Protein AF-A0A3C1WPC7-F1 (afdb_monomer_lite)

Radius of gyration: 19.47 Å; chains: 1; bounding box: 50×39×50 Å

Foldseek 3Di:
DDFPPVLVVVLVVVLLVVLLVLQLVLLCVLQVDNVLSVQLSVVLSVVLVVVVVVLVVVVVVPCPQVPFPFDDDPVRDTDGDTDPVSVVVSVVVSLVVSLVSQLVSSCVSRVDNVSSNSSSVVSSVVSVVVVVVSVVVVVVDPPRDDDDPDD

Structure (mmCIF, N/CA/C/O backbone):
data_AF-A0A3C1WPC7-F1
#
_entry.id   AF-A0A3C1WPC7-F1
#
loop_
_atom_site.group_PDB
_atom_site.id
_atom_site.type_symbol
_atom_site.label_atom_id
_atom_site.label_alt_id
_atom_site.label_comp_id
_atom_site.label_asym_id
_atom_site.label_entity_id
_atom_site.label_seq_id
_atom_site.pdbx_PDB_ins_code
_atom_site.Cartn_x
_atom_site.Cartn_y
_atom_site.Cartn_z
_atom_site.occupancy
_atom_site.B_iso_or_equiv
_atom_site.auth_seq_id
_atom_site.auth_comp_id
_atom_site.auth_asym_id
_atom_site.auth_atom_id
_atom_site.pdbx_PDB_model_num
ATOM 1 N N . MET A 1 1 ? 14.606 -7.217 -24.306 1.00 45.97 1 MET A N 1
ATOM 2 C CA . MET A 1 1 ? 13.253 -7.610 -24.767 1.00 45.97 1 MET A CA 1
ATOM 3 C C . MET A 1 1 ? 12.231 -7.154 -23.740 1.00 45.97 1 MET A C 1
ATOM 5 O O . MET A 1 1 ? 12.416 -7.450 -22.566 1.00 45.97 1 MET A O 1
ATOM 9 N N . LYS A 1 2 ? 11.218 -6.386 -24.153 1.00 56.41 2 LYS A N 1
ATOM 10 C CA . LYS A 1 2 ? 10.170 -5.870 -23.260 1.00 56.41 2 LYS A CA 1
ATOM 11 C C . LYS A 1 2 ? 8.971 -6.821 -23.279 1.00 56.41 2 LYS A C 1
ATOM 13 O O . LYS A 1 2 ? 8.596 -7.317 -24.337 1.00 56.41 2 LYS A O 1
ATOM 18 N N . GLU A 1 3 ? 8.411 -7.091 -22.104 1.00 63.88 3 GLU A N 1
ATOM 19 C CA . GLU A 1 3 ? 7.083 -7.697 -21.965 1.00 63.88 3 GLU A CA 1
ATOM 20 C C . GLU A 1 3 ? 6.060 -6.876 -22.774 1.00 63.88 3 GLU A C 1
ATOM 22 O O . GLU A 1 3 ? 6.2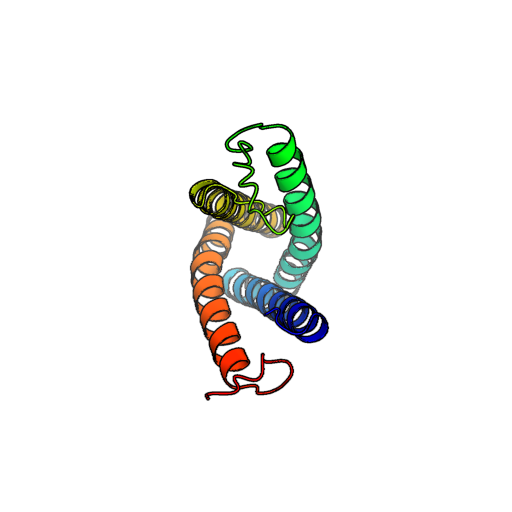40 -5.668 -22.946 1.00 63.88 3 GLU A O 1
ATOM 27 N N . SER A 1 4 ? 5.003 -7.511 -23.292 1.00 81.62 4 SER A N 1
ATOM 28 C CA . SER A 1 4 ? 3.946 -6.765 -23.987 1.00 81.62 4 SER A CA 1
ATOM 29 C C . SER A 1 4 ? 3.373 -5.679 -23.071 1.00 81.62 4 SER A C 1
ATOM 31 O O . SER A 1 4 ? 2.941 -5.977 -21.957 1.00 81.62 4 SER A O 1
ATOM 33 N N . HIS A 1 5 ? 3.314 -4.435 -23.560 1.00 82.56 5 HIS A N 1
ATOM 34 C CA . HIS A 1 5 ? 2.751 -3.298 -22.822 1.00 82.56 5 HIS A CA 1
ATOM 35 C C . HIS A 1 5 ? 1.346 -3.599 -22.280 1.00 82.56 5 HIS A C 1
ATOM 37 O O . HIS A 1 5 ? 1.028 -3.260 -21.142 1.00 82.56 5 HIS A O 1
ATOM 43 N N . VAL A 1 6 ? 0.531 -4.311 -23.063 1.00 85.31 6 VAL A N 1
ATOM 44 C CA . VAL A 1 6 ? -0.834 -4.697 -22.684 1.00 85.31 6 VAL A CA 1
ATOM 45 C C . VAL A 1 6 ? -0.823 -5.692 -21.519 1.00 85.31 6 VAL A C 1
ATOM 47 O O . VAL A 1 6 ? -1.622 -5.563 -20.593 1.00 85.31 6 VAL A O 1
ATOM 50 N N . ARG A 1 7 ? 0.126 -6.638 -21.495 1.00 84.62 7 ARG A N 1
ATOM 51 C CA . ARG A 1 7 ? 0.272 -7.588 -20.381 1.00 84.62 7 ARG A CA 1
ATOM 52 C C . ARG A 1 7 ? 0.630 -6.870 -19.083 1.00 84.62 7 ARG A C 1
ATOM 54 O O . ARG A 1 7 ? 0.026 -7.163 -18.054 1.00 84.62 7 ARG A O 1
ATOM 61 N N . SER A 1 8 ? 1.567 -5.922 -19.125 1.00 83.12 8 SER A N 1
ATOM 62 C CA . SER A 1 8 ? 1.980 -5.171 -17.933 1.00 83.12 8 SER A CA 1
ATOM 63 C C . SER A 1 8 ? 0.848 -4.287 -17.384 1.00 83.12 8 SER A C 1
ATOM 65 O O . SER A 1 8 ? 0.667 -4.221 -16.169 1.00 83.12 8 SER A O 1
ATOM 67 N N . VAL A 1 9 ? 0.029 -3.677 -18.253 1.00 86.44 9 VAL A N 1
ATOM 68 C CA . VAL A 1 9 ? -1.165 -2.915 -17.832 1.00 86.44 9 VAL A CA 1
ATOM 69 C C . VAL A 1 9 ? -2.193 -3.825 -17.152 1.00 86.44 9 VAL A C 1
ATOM 71 O O . VAL A 1 9 ? -2.642 -3.519 -16.048 1.00 86.44 9 VAL A O 1
ATOM 74 N N . VAL A 1 10 ? -2.521 -4.975 -17.751 1.00 89.19 10 VAL A N 1
ATOM 75 C CA . VAL A 1 10 ? -3.490 -5.926 -17.172 1.00 89.19 10 VAL A CA 1
ATOM 76 C C . VAL A 1 10 ? -2.983 -6.510 -15.849 1.00 89.19 10 VAL A C 1
ATOM 78 O O . VAL A 1 10 ? -3.738 -6.592 -14.878 1.00 89.19 10 VAL A O 1
ATOM 81 N N . LYS A 1 11 ? -1.692 -6.848 -15.749 1.00 87.38 11 LYS A N 1
ATOM 82 C CA . LYS A 1 11 ? -1.052 -7.220 -14.475 1.00 87.38 11 LYS A CA 1
ATOM 83 C C . LYS A 1 11 ? -1.227 -6.136 -13.411 1.00 87.38 11 LYS A C 1
ATOM 85 O O . LYS A 1 11 ? -1.593 -6.449 -12.281 1.00 87.38 11 LYS A O 1
ATOM 90 N N . GLY A 1 12 ? -1.019 -4.872 -13.777 1.00 86.25 12 GLY A N 1
ATOM 91 C CA . GLY A 1 12 ? -1.215 -3.735 -12.881 1.00 86.25 12 GLY A CA 1
ATOM 92 C C . GLY A 1 12 ? -2.655 -3.619 -12.379 1.00 86.25 12 GLY A C 1
ATOM 93 O O . GLY A 1 12 ? -2.870 -3.508 -11.175 1.00 86.25 12 GLY A O 1
ATOM 94 N N . ILE A 1 13 ? -3.640 -3.707 -13.276 1.00 89.00 13 ILE A N 1
ATOM 95 C CA . ILE A 1 13 ? -5.067 -3.639 -12.917 1.00 89.00 13 ILE A CA 1
ATOM 96 C C . ILE A 1 13 ? -5.451 -4.808 -12.004 1.00 89.00 13 ILE A C 1
ATOM 98 O O . ILE A 1 13 ? -6.044 -4.596 -10.949 1.00 89.00 13 ILE A O 1
ATOM 102 N N . THR A 1 14 ? -5.063 -6.036 -12.360 1.00 92.19 14 THR A N 1
ATOM 103 C CA . THR A 1 14 ? -5.357 -7.219 -11.531 1.00 92.19 14 THR A CA 1
ATOM 104 C C . THR A 1 14 ? -4.737 -7.106 -10.140 1.00 92.19 14 THR A C 1
ATOM 106 O O . THR A 1 14 ? -5.396 -7.429 -9.155 1.00 92.19 14 THR A O 1
ATOM 109 N N . TRP A 1 15 ? -3.514 -6.579 -10.037 1.00 90.69 15 TRP A N 1
ATOM 110 C CA . TRP A 1 15 ? -2.880 -6.325 -8.746 1.00 90.69 15 TRP A CA 1
ATOM 111 C C . TRP A 1 15 ? -3.637 -5.286 -7.909 1.00 90.69 15 TRP A C 1
ATOM 113 O O . TRP A 1 15 ? -3.804 -5.477 -6.707 1.00 90.69 15 TRP A O 1
ATOM 123 N N . ARG A 1 16 ? -4.140 -4.210 -8.528 1.00 89.50 16 ARG A N 1
ATOM 124 C CA . ARG A 1 16 ? -4.948 -3.199 -7.825 1.00 89.50 16 ARG A CA 1
ATOM 125 C C . ARG A 1 16 ? -6.236 -3.793 -7.266 1.00 89.50 16 ARG A C 1
ATOM 127 O O . ARG A 1 16 ? -6.534 -3.558 -6.103 1.00 89.50 16 ARG A O 1
ATOM 134 N N . MET A 1 17 ? -6.933 -4.619 -8.045 1.00 91.00 17 MET A N 1
ATOM 135 C CA . MET A 1 17 ? -8.162 -5.275 -7.588 1.00 91.00 17 MET A CA 1
ATOM 136 C C . MET A 1 17 ? -7.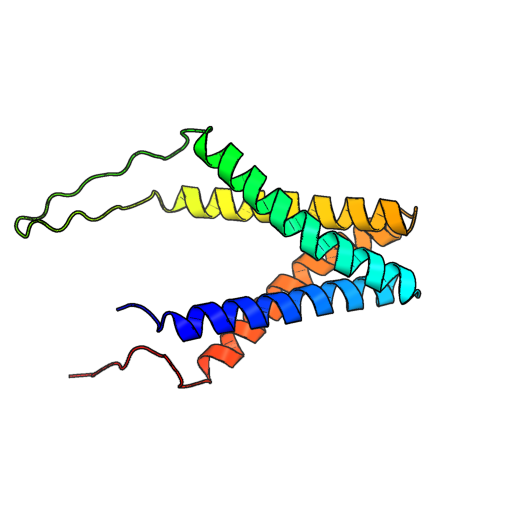903 -6.227 -6.415 1.00 91.00 17 MET A C 1
ATOM 138 O O . MET A 1 17 ? -8.621 -6.175 -5.421 1.00 91.00 17 MET A O 1
ATO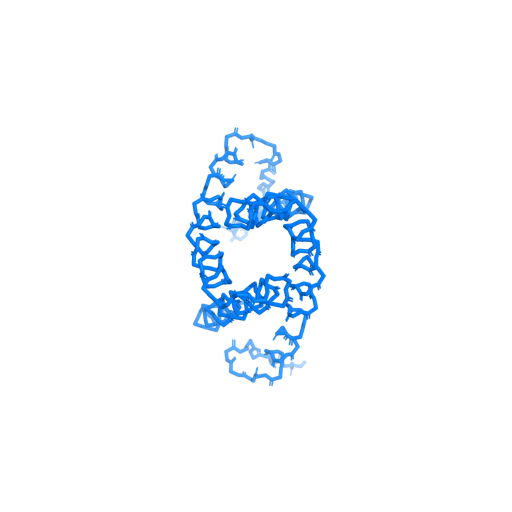M 142 N N . ILE A 1 18 ? -6.850 -7.050 -6.496 1.00 93.12 18 ILE A N 1
ATOM 143 C CA . ILE A 1 18 ? -6.481 -7.983 -5.418 1.00 93.12 18 ILE A CA 1
ATOM 144 C C . ILE A 1 18 ? -6.067 -7.221 -4.159 1.00 93.12 18 ILE A C 1
ATOM 146 O O . ILE A 1 18 ? -6.515 -7.555 -3.069 1.00 93.12 18 ILE A O 1
ATOM 150 N N . GLY A 1 19 ? -5.244 -6.179 -4.303 1.00 90.81 19 GLY A N 1
ATOM 151 C CA . GLY A 1 19 ? -4.773 -5.384 -3.172 1.00 90.81 19 GLY A CA 1
ATOM 152 C C . GLY A 1 19 ? -5.894 -4.632 -2.454 1.00 90.81 19 GLY A C 1
ATOM 153 O O . GLY A 1 19 ? -5.896 -4.595 -1.229 1.00 90.81 19 GLY A O 1
ATOM 154 N N . THR A 1 20 ? -6.851 -4.060 -3.190 1.00 91.44 20 THR A N 1
ATOM 155 C CA . THR A 1 20 ? -8.017 -3.393 -2.589 1.00 91.44 20 THR A CA 1
ATOM 156 C C . THR A 1 20 ? -8.961 -4.399 -1.933 1.00 91.44 20 THR A C 1
ATOM 158 O O . THR A 1 20 ? -9.457 -4.140 -0.839 1.00 91.44 20 THR A O 1
ATOM 161 N N . ALA A 1 21 ? -9.179 -5.561 -2.558 1.00 94.44 21 ALA A N 1
ATOM 162 C CA . ALA A 1 21 ? -9.984 -6.626 -1.966 1.00 94.44 21 ALA A CA 1
ATOM 163 C C . ALA A 1 21 ? -9.373 -7.145 -0.655 1.00 94.44 21 ALA A C 1
ATOM 165 O O . ALA A 1 21 ? -10.106 -7.345 0.308 1.00 94.44 21 ALA A O 1
ATOM 166 N N . ASP A 1 22 ? -8.047 -7.301 -0.598 1.00 94.38 22 ASP A N 1
ATOM 167 C CA . ASP A 1 22 ? -7.319 -7.694 0.616 1.00 94.38 22 ASP A CA 1
ATOM 168 C C . ASP A 1 22 ? -7.525 -6.687 1.752 1.00 94.38 22 ASP A C 1
ATOM 170 O O . ASP A 1 22 ? -7.930 -7.068 2.846 1.00 94.38 22 ASP A O 1
ATOM 174 N N . THR A 1 23 ? -7.348 -5.389 1.489 1.00 93.38 23 THR A N 1
ATOM 175 C CA . THR A 1 23 ? -7.560 -4.352 2.510 1.00 93.38 23 THR A CA 1
ATOM 176 C C . THR A 1 23 ? -9.007 -4.329 3.007 1.00 93.38 23 THR A C 1
ATOM 178 O O . THR A 1 23 ? -9.226 -4.220 4.214 1.00 93.38 23 THR A O 1
ATOM 181 N N . ILE A 1 24 ? -10.002 -4.466 2.121 1.00 95.06 24 ILE A N 1
ATOM 182 C CA . ILE A 1 24 ? -11.417 -4.549 2.525 1.00 95.06 24 ILE A CA 1
ATOM 183 C C . ILE A 1 24 ? -11.647 -5.800 3.377 1.00 95.06 24 ILE A C 1
ATOM 185 O O . ILE A 1 24 ? -12.275 -5.718 4.429 1.00 95.06 24 ILE A O 1
ATOM 189 N N . PHE A 1 25 ? -11.113 -6.947 2.960 1.00 95.44 25 PHE A N 1
ATOM 190 C CA . PHE A 1 25 ? -11.253 -8.204 3.687 1.00 95.44 25 PHE A CA 1
ATOM 191 C C . PHE A 1 25 ? -10.632 -8.130 5.087 1.00 95.44 25 PHE A C 1
ATOM 193 O O . PHE A 1 25 ? -11.305 -8.447 6.066 1.00 95.44 25 PHE A O 1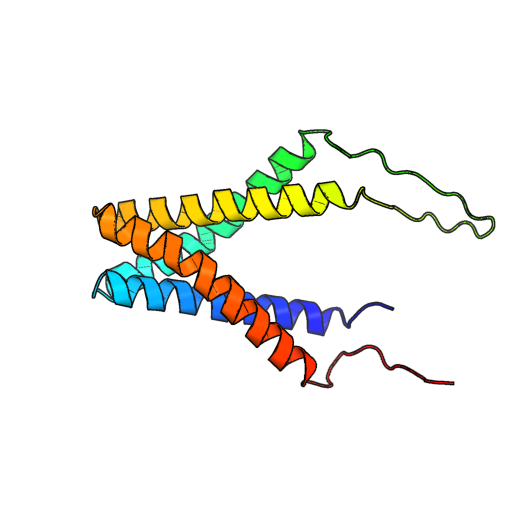
ATOM 200 N N . LEU A 1 26 ? -9.391 -7.651 5.205 1.00 94.31 26 LEU A N 1
ATOM 201 C CA . LEU A 1 26 ? -8.718 -7.472 6.494 1.00 94.31 26 LEU A CA 1
ATOM 202 C C . LEU A 1 26 ? -9.441 -6.452 7.367 1.00 94.31 26 LEU A C 1
ATOM 204 O O . LEU A 1 26 ? -9.676 -6.697 8.548 1.00 94.31 26 LEU A O 1
ATOM 208 N N . SER A 1 27 ? -9.847 -5.324 6.788 1.00 92.00 27 SER A N 1
ATOM 209 C CA . SER A 1 27 ? -10.601 -4.314 7.524 1.00 92.00 27 SER A CA 1
ATOM 210 C C . SER A 1 27 ? -11.905 -4.892 8.057 1.00 92.00 27 SER A C 1
ATOM 212 O O . SER A 1 27 ? -12.221 -4.681 9.222 1.00 92.00 27 SER A O 1
ATOM 214 N N . TRP A 1 28 ? -12.640 -5.672 7.263 1.00 95.56 28 TRP A N 1
ATOM 215 C CA . TRP A 1 28 ? -13.854 -6.347 7.722 1.00 95.56 28 TRP A CA 1
ATOM 216 C C . TRP A 1 28 ? -13.556 -7.365 8.825 1.00 95.56 28 TRP A C 1
ATOM 218 O O . TRP A 1 28 ? -14.243 -7.363 9.843 1.00 95.56 28 TRP A O 1
ATOM 228 N N . LEU A 1 29 ? -12.492 -8.157 8.675 1.00 94.81 29 LEU A N 1
ATOM 229 C CA . LEU A 1 29 ? -12.073 -9.160 9.653 1.00 94.81 29 LEU A CA 1
ATOM 230 C C . LEU A 1 29 ? -11.782 -8.553 11.035 1.00 94.81 29 LEU A C 1
ATOM 232 O O . LEU A 1 29 ? -12.164 -9.130 12.046 1.00 94.81 29 LEU A O 1
ATOM 236 N N . PHE A 1 30 ? -11.124 -7.392 11.094 1.00 92.19 30 PHE A N 1
ATOM 237 C CA . PHE A 1 30 ? -10.780 -6.742 12.367 1.00 92.19 30 PHE A CA 1
ATOM 238 C C . PHE A 1 30 ? -11.879 -5.819 12.907 1.00 92.19 30 PHE A C 1
ATOM 240 O O . PHE A 1 30 ? -12.008 -5.628 14.122 1.00 92.19 30 PHE A O 1
ATOM 247 N N . THR A 1 31 ? -12.652 -5.185 12.026 1.00 91.25 31 THR A N 1
ATOM 248 C CA . THR A 1 31 ? -13.692 -4.229 12.439 1.00 91.25 31 THR A CA 1
ATOM 249 C C . THR A 1 31 ? -15.040 -4.882 12.689 1.00 91.25 31 THR A C 1
ATOM 251 O O . THR A 1 31 ? -15.841 -4.282 13.399 1.00 91.25 31 THR A O 1
ATOM 254 N N . GLU A 1 32 ? -15.278 -6.071 12.128 1.00 92.25 32 GLU A N 1
ATOM 255 C CA . GLU A 1 32 ? -16.570 -6.774 12.093 1.00 92.25 32 GLU A CA 1
ATOM 256 C C . GLU A 1 32 ? -17.691 -5.950 11.425 1.00 92.25 32 GLU A C 1
ATOM 258 O O . GLU A 1 32 ? -18.872 -6.272 11.528 1.00 92.25 32 GLU A O 1
ATOM 263 N N . SER A 1 33 ? -17.333 -4.889 10.689 1.00 92.69 33 SER A N 1
ATOM 264 C CA . SER A 1 33 ? -18.267 -3.980 10.024 1.00 92.69 33 SER A CA 1
ATOM 265 C C . SER A 1 33 ? -17.930 -3.846 8.545 1.00 92.69 33 SER A C 1
ATOM 267 O O . SER A 1 33 ? -16.878 -3.329 8.163 1.00 92.69 33 SER A O 1
ATOM 269 N N . ILE A 1 34 ? -18.852 -4.294 7.690 1.00 94.25 34 ILE A N 1
ATOM 270 C CA . ILE A 1 34 ? -18.691 -4.193 6.235 1.00 94.25 34 ILE A CA 1
ATOM 271 C C . ILE A 1 34 ? -18.681 -2.733 5.768 1.00 94.25 34 ILE A C 1
ATOM 273 O O . ILE A 1 34 ? -17.939 -2.378 4.856 1.00 94.25 34 ILE A O 1
ATOM 277 N N . GLU A 1 35 ? -19.451 -1.864 6.426 1.00 94.25 35 GLU A N 1
ATOM 278 C CA . GLU A 1 35 ? -19.494 -0.439 6.103 1.00 94.25 35 GLU A CA 1
ATOM 279 C C . GLU A 1 35 ? -18.143 0.230 6.387 1.00 94.25 35 GLU A C 1
ATOM 281 O O . GLU A 1 35 ? -17.616 0.952 5.537 1.00 94.25 35 GLU A O 1
ATOM 286 N N . ALA A 1 36 ? -17.549 -0.044 7.553 1.00 91.81 36 ALA A N 1
ATOM 287 C CA . ALA A 1 36 ? -16.227 0.470 7.902 1.00 91.81 36 ALA A CA 1
ATOM 288 C C . ALA A 1 36 ? -15.158 -0.048 6.930 1.00 91.81 36 ALA A C 1
ATOM 290 O O . ALA A 1 36 ? -14.343 0.729 6.434 1.00 91.81 36 ALA A O 1
ATOM 291 N N . ALA A 1 37 ? -15.202 -1.339 6.602 1.00 93.44 37 ALA A N 1
ATOM 292 C CA . ALA A 1 37 ? -14.267 -1.966 5.677 1.00 93.44 37 ALA A CA 1
ATOM 293 C C . ALA A 1 37 ? -14.314 -1.365 4.266 1.00 93.44 37 ALA A C 1
ATOM 295 O O . ALA A 1 37 ? -13.270 -1.072 3.679 1.00 93.44 37 ALA A O 1
ATOM 296 N N . LEU A 1 38 ? -15.518 -1.132 3.736 1.00 94.19 38 LEU A N 1
ATOM 297 C CA . LEU A 1 38 ? -15.703 -0.491 2.435 1.00 94.19 38 LEU A CA 1
ATOM 298 C C . LEU A 1 38 ? -15.226 0.965 2.448 1.00 94.19 38 LEU A C 1
ATOM 300 O O . LEU A 1 38 ? -14.563 1.384 1.500 1.00 94.19 38 LEU A O 1
ATOM 304 N N . LYS A 1 39 ? -15.492 1.722 3.524 1.00 94.25 39 LYS A N 1
ATOM 305 C CA . LYS A 1 39 ? -14.970 3.092 3.682 1.00 94.25 39 LYS A CA 1
ATOM 306 C C . LYS A 1 39 ? -13.443 3.113 3.687 1.00 94.25 39 LYS A C 1
ATOM 308 O O . LYS A 1 39 ? -12.860 3.906 2.953 1.00 94.25 39 LYS A O 1
ATOM 313 N N . ILE A 1 40 ? -12.803 2.227 4.454 1.00 93.94 40 ILE A N 1
ATOM 314 C CA . ILE A 1 40 ? -11.336 2.128 4.514 1.00 93.94 40 ILE A CA 1
ATOM 315 C C . ILE A 1 40 ? -10.771 1.800 3.129 1.00 93.94 40 ILE A C 1
ATOM 317 O O . ILE A 1 40 ? -9.923 2.538 2.631 1.00 93.94 40 ILE A O 1
ATOM 321 N N . GLY A 1 41 ? -11.279 0.752 2.473 1.00 91.62 41 GLY A N 1
ATOM 322 C CA . GLY A 1 41 ? -10.796 0.339 1.154 1.00 91.62 41 GLY A CA 1
ATOM 323 C C . GLY A 1 41 ? -11.005 1.395 0.065 1.00 91.62 41 GLY A C 1
ATOM 324 O O . GLY A 1 41 ? -10.139 1.577 -0.792 1.00 91.62 41 GLY A O 1
ATOM 325 N N . PHE A 1 42 ? -12.125 2.123 0.109 1.00 92.06 42 PHE A N 1
ATOM 326 C CA . PHE A 1 42 ? -12.400 3.207 -0.831 1.00 92.06 42 PHE A CA 1
ATOM 327 C C . PHE A 1 42 ? -11.458 4.391 -0.609 1.00 92.06 42 PHE A C 1
ATOM 329 O O . PHE A 1 42 ? -10.818 4.831 -1.561 1.00 92.06 42 PHE A O 1
ATOM 336 N N . ILE A 1 43 ? -11.319 4.873 0.632 1.00 93.00 43 ILE A N 1
ATOM 337 C CA . ILE A 1 43 ? -10.413 5.985 0.961 1.00 93.00 43 ILE A CA 1
ATOM 338 C C . ILE A 1 43 ? -8.977 5.619 0.575 1.00 93.00 43 ILE A C 1
ATOM 340 O O . ILE A 1 43 ? -8.328 6.402 -0.117 1.00 93.00 43 ILE A O 1
ATOM 344 N N . GLU A 1 44 ? -8.526 4.411 0.924 1.00 91.38 44 GLU A N 1
ATOM 345 C CA . GLU A 1 44 ? -7.185 3.913 0.606 1.00 91.38 44 GLU A CA 1
ATOM 346 C C . GLU A 1 44 ? -6.874 3.981 -0.899 1.00 91.38 44 GLU A C 1
ATOM 348 O O . GLU A 1 44 ? -5.768 4.346 -1.313 1.00 91.38 44 GLU A O 1
ATOM 353 N N . LEU A 1 45 ? -7.847 3.634 -1.746 1.00 88.62 45 LEU A N 1
ATOM 354 C CA . LEU A 1 45 ? -7.661 3.637 -3.193 1.00 88.62 45 LEU A CA 1
ATOM 355 C C . LEU A 1 45 ? -7.317 5.042 -3.711 1.00 88.62 45 LEU A C 1
ATOM 357 O O . LEU A 1 45 ? -6.418 5.176 -4.545 1.00 88.62 45 LEU A O 1
ATOM 361 N N . PHE A 1 46 ? -7.970 6.085 -3.191 1.00 90.44 46 PHE A N 1
ATOM 362 C CA . PHE A 1 46 ? -7.697 7.474 -3.574 1.00 90.44 46 PHE A CA 1
ATOM 363 C C . PHE A 1 46 ? -6.455 8.040 -2.883 1.00 90.44 46 PHE A C 1
ATOM 365 O O . PHE A 1 46 ? -5.624 8.673 -3.546 1.00 90.44 46 PHE A O 1
ATOM 372 N N . THR A 1 47 ? -6.282 7.794 -1.581 1.00 90.75 47 THR A N 1
ATOM 373 C CA . THR A 1 47 ? -5.133 8.316 -0.825 1.00 90.75 47 THR A CA 1
ATOM 374 C C . THR A 1 47 ? -3.826 7.757 -1.357 1.00 90.75 47 THR A C 1
ATOM 376 O O . THR A 1 47 ? -2.896 8.534 -1.570 1.00 90.75 47 THR A O 1
ATOM 379 N N . LYS A 1 48 ? -3.740 6.462 -1.695 1.00 87.69 48 LYS A N 1
ATOM 380 C CA . LYS A 1 48 ? -2.497 5.893 -2.245 1.00 87.69 48 LYS A CA 1
ATOM 381 C C . LYS A 1 48 ? -2.146 6.450 -3.621 1.00 87.69 48 LYS A C 1
ATOM 383 O O . LYS A 1 48 ? -0.960 6.523 -3.939 1.00 87.69 48 LYS A O 1
ATOM 388 N N . ILE A 1 49 ? -3.117 6.863 -4.439 1.00 88.88 49 ILE A N 1
ATOM 389 C CA . ILE A 1 49 ? -2.825 7.549 -5.711 1.00 88.88 49 ILE A CA 1
ATOM 390 C C . ILE A 1 49 ? -2.185 8.913 -5.427 1.00 88.88 49 ILE A C 1
ATOM 392 O O . ILE A 1 49 ? -1.129 9.226 -5.984 1.00 88.88 49 ILE A O 1
ATOM 396 N N . LEU A 1 50 ? -2.785 9.695 -4.525 1.00 88.81 50 LEU A N 1
ATOM 397 C CA . LEU A 1 50 ? -2.277 11.011 -4.136 1.00 88.81 50 LEU A CA 1
ATOM 398 C C . LEU A 1 50 ? -0.901 10.916 -3.461 1.00 88.81 50 LEU A C 1
ATOM 400 O O . LEU A 1 50 ? 0.027 11.625 -3.846 1.00 88.81 50 LEU A O 1
ATOM 404 N N . LEU A 1 51 ? -0.744 10.012 -2.494 1.00 89.62 51 LEU A N 1
ATOM 405 C CA . LEU A 1 51 ? 0.511 9.783 -1.784 1.00 89.62 51 LEU A CA 1
ATOM 406 C C . LEU A 1 51 ? 1.616 9.315 -2.718 1.00 89.62 51 LEU A C 1
ATOM 408 O O . LEU A 1 51 ? 2.740 9.786 -2.587 1.00 89.62 51 LEU A O 1
ATOM 412 N N . PHE A 1 52 ? 1.316 8.429 -3.671 1.00 88.38 52 PHE A N 1
ATOM 413 C CA . PHE A 1 52 ? 2.307 7.989 -4.652 1.00 88.38 52 PHE A CA 1
ATOM 414 C C . PHE A 1 52 ? 2.799 9.163 -5.494 1.00 88.38 52 PHE A C 1
ATOM 416 O O . PHE A 1 52 ? 4.003 9.345 -5.676 1.00 88.38 52 PHE A O 1
ATOM 423 N N . TYR A 1 53 ? 1.871 9.999 -5.962 1.00 88.19 53 TYR A N 1
ATOM 424 C CA . TYR A 1 53 ? 2.214 11.200 -6.708 1.00 88.19 53 TYR A CA 1
ATOM 425 C C . TYR A 1 53 ? 3.083 12.156 -5.880 1.00 88.19 53 TYR A C 1
ATOM 427 O O . TYR A 1 53 ? 4.143 12.579 -6.342 1.00 88.19 53 TYR A O 1
ATOM 435 N N . LEU A 1 54 ? 2.676 12.470 -4.647 1.00 89.12 54 LEU A N 1
ATOM 436 C CA . LEU A 1 54 ? 3.435 13.350 -3.756 1.00 89.12 54 LEU A CA 1
ATOM 437 C C . LEU A 1 54 ? 4.816 12.775 -3.427 1.00 89.12 54 LEU A C 1
ATOM 439 O O . LEU A 1 54 ? 5.804 13.505 -3.491 1.00 89.12 54 LEU A O 1
ATOM 443 N N . HIS A 1 55 ? 4.900 11.476 -3.138 1.00 89.56 55 HIS A N 1
ATOM 444 C CA . HIS A 1 55 ? 6.153 10.769 -2.878 1.00 89.56 55 HIS A CA 1
ATOM 445 C C . HIS A 1 55 ? 7.115 10.897 -4.056 1.00 89.56 55 HIS A C 1
ATOM 447 O O . HIS A 1 55 ? 8.262 11.293 -3.856 1.00 89.56 55 HIS A O 1
ATOM 453 N N . GLU A 1 56 ? 6.640 10.681 -5.284 1.00 86.25 56 GLU A N 1
ATOM 454 C CA . GLU A 1 56 ? 7.475 10.823 -6.478 1.00 86.25 56 GLU A CA 1
ATOM 455 C C . GLU A 1 56 ? 7.914 12.282 -6.696 1.00 86.25 56 GLU A C 1
ATOM 457 O O . GLU A 1 56 ? 9.076 12.536 -7.016 1.00 86.25 56 GLU A O 1
ATOM 462 N N . ARG A 1 57 ? 7.037 13.269 -6.455 1.00 87.69 57 ARG A N 1
ATOM 463 C CA . ARG A 1 57 ? 7.396 14.699 -6.550 1.00 87.69 57 ARG A CA 1
ATOM 464 C C . ARG A 1 57 ? 8.445 15.111 -5.528 1.00 87.69 57 ARG A C 1
ATOM 466 O O . ARG A 1 57 ? 9.367 15.854 -5.868 1.00 87.69 57 ARG A O 1
ATOM 473 N N . ILE A 1 58 ? 8.317 14.631 -4.299 1.00 87.31 58 ILE A N 1
ATOM 474 C CA . ILE A 1 58 ? 9.307 14.840 -3.246 1.00 87.31 58 ILE A CA 1
ATOM 475 C C . ILE A 1 58 ? 10.634 14.194 -3.664 1.00 87.31 58 ILE A C 1
ATOM 477 O O . ILE A 1 58 ? 11.684 14.832 -3.578 1.00 87.31 58 ILE A O 1
ATOM 481 N N . TRP A 1 59 ? 10.590 12.980 -4.220 1.00 84.12 59 TRP A N 1
ATOM 482 C CA . TRP A 1 59 ? 11.788 12.283 -4.684 1.00 84.12 59 TRP A CA 1
ATOM 483 C C . TRP A 1 59 ? 12.493 12.970 -5.862 1.00 84.12 59 TRP A C 1
ATOM 485 O O . TRP A 1 59 ? 13.706 12.874 -6.008 1.00 84.12 59 TRP A O 1
ATOM 495 N N . ILE A 1 60 ? 11.765 13.674 -6.723 1.00 81.38 60 ILE A N 1
ATOM 496 C CA . ILE A 1 60 ? 12.395 14.451 -7.798 1.00 81.38 60 ILE A CA 1
ATOM 497 C C . ILE A 1 60 ? 13.172 15.642 -7.217 1.00 81.38 60 ILE A C 1
ATOM 499 O O . ILE A 1 60 ? 14.265 15.945 -7.695 1.00 81.38 60 ILE A O 1
ATOM 503 N N . LYS A 1 61 ? 12.649 16.284 -6.162 1.00 82.00 61 LYS A N 1
ATOM 504 C CA . LYS A 1 61 ? 13.308 17.423 -5.496 1.00 82.00 61 LYS A CA 1
ATOM 505 C C . LYS A 1 61 ? 14.572 17.012 -4.742 1.00 82.00 61 LYS A C 1
ATOM 507 O O . LYS A 1 61 ? 15.570 17.733 -4.761 1.00 82.00 61 LYS A O 1
ATOM 512 N N . PHE A 1 62 ? 14.547 15.851 -4.092 1.00 77.06 62 PHE A N 1
ATOM 513 C CA . PHE A 1 62 ? 15.733 15.291 -3.458 1.00 77.06 62 PHE A CA 1
ATOM 514 C C . PHE A 1 62 ? 16.648 14.695 -4.538 1.00 77.06 62 PHE A C 1
ATOM 516 O O . PHE A 1 62 ? 16.447 13.578 -5.003 1.00 77.06 62 PHE A O 1
ATOM 523 N N . HIS A 1 63 ? 17.693 15.430 -4.927 1.00 64.81 63 HIS A N 1
ATOM 524 C CA . HIS A 1 63 ? 18.686 15.043 -5.946 1.00 64.81 63 HIS A CA 1
ATOM 525 C C . HIS A 1 63 ? 19.550 13.810 -5.575 1.00 64.81 63 HIS A C 1
ATOM 527 O O . HIS A 1 63 ? 20.611 13.572 -6.152 1.00 64.81 63 HIS A O 1
ATOM 533 N N . ILE A 1 64 ? 19.122 12.989 -4.615 1.00 66.38 64 ILE A N 1
ATOM 534 C CA . ILE A 1 64 ? 19.867 11.823 -4.137 1.00 66.38 64 ILE A CA 1
ATOM 535 C C . ILE A 1 64 ? 19.944 10.776 -5.248 1.00 66.38 64 ILE A C 1
ATOM 537 O O . ILE A 1 64 ? 18.944 10.217 -5.703 1.00 66.38 64 ILE A O 1
ATOM 541 N N . GLY A 1 65 ? 21.176 10.474 -5.654 1.00 58.56 65 GLY A N 1
ATOM 542 C CA . GLY A 1 65 ? 21.477 9.358 -6.545 1.00 58.56 65 GLY A CA 1
ATOM 543 C C . GLY A 1 65 ? 21.119 9.579 -8.014 1.00 58.56 65 GLY A C 1
ATOM 544 O O . GLY A 1 65 ? 21.107 8.600 -8.753 1.00 58.56 65 GLY A O 1
ATOM 545 N N . GLN A 1 66 ? 20.871 10.822 -8.449 1.00 62.16 66 GLN A N 1
ATOM 546 C CA . GLN A 1 66 ? 20.582 11.164 -9.853 1.00 62.16 66 GLN A CA 1
ATOM 547 C C . GLN A 1 66 ? 21.830 11.204 -10.760 1.00 62.16 66 GLN A C 1
ATOM 549 O O . GLN A 1 66 ? 21.747 11.659 -11.897 1.00 62.16 66 GLN A O 1
ATOM 554 N N . HIS A 1 67 ? 22.987 10.715 -10.298 1.00 56.41 67 HIS A N 1
ATOM 555 C CA . HIS A 1 67 ? 24.162 10.570 -11.157 1.00 56.41 67 HIS A CA 1
ATOM 556 C C . HIS A 1 67 ? 23.917 9.462 -12.184 1.00 56.41 67 HIS A C 1
ATOM 558 O O . HIS A 1 67 ? 24.173 8.283 -11.934 1.00 56.41 67 HIS A O 1
ATOM 564 N N . ILE A 1 68 ? 23.388 9.867 -13.334 1.00 61.38 68 ILE A N 1
ATOM 565 C CA . ILE A 1 68 ? 23.310 9.061 -14.542 1.00 61.38 68 ILE A CA 1
ATOM 566 C C . ILE A 1 68 ? 24.742 8.929 -15.053 1.00 61.38 68 ILE A C 1
ATOM 568 O O . ILE A 1 68 ? 25.324 9.893 -15.544 1.00 61.38 68 ILE A O 1
ATOM 572 N N . ASN A 1 69 ? 25.321 7.737 -14.939 1.00 58.50 69 ASN A N 1
ATOM 573 C CA . ASN A 1 69 ? 26.539 7.438 -15.680 1.00 58.50 69 ASN A CA 1
ATOM 574 C C . ASN A 1 69 ? 26.137 7.233 -17.143 1.00 58.50 69 ASN A C 1
ATOM 576 O O . ASN A 1 69 ? 25.492 6.235 -17.473 1.00 58.50 69 ASN A O 1
ATOM 580 N N . VAL A 1 70 ? 26.465 8.203 -17.998 1.00 60.94 70 VAL A N 1
ATOM 581 C CA . VAL A 1 70 ? 26.291 8.086 -19.447 1.00 60.94 70 VAL A CA 1
ATOM 582 C C . VAL A 1 70 ? 27.466 7.281 -19.985 1.00 60.94 70 VAL A C 1
ATOM 584 O O . VAL A 1 70 ? 28.599 7.751 -19.989 1.00 60.94 70 VAL A O 1
ATOM 587 N N . TYR A 1 71 ? 27.197 6.056 -20.427 1.00 61.66 71 TYR A N 1
ATOM 588 C CA . TYR A 1 71 ? 28.162 5.267 -21.183 1.00 61.66 71 TYR A CA 1
ATOM 589 C C . TYR A 1 71 ? 27.881 5.496 -22.667 1.00 61.66 71 TYR A C 1
ATOM 591 O O . TYR A 1 71 ? 26.828 5.090 -23.162 1.00 61.66 71 TYR A O 1
ATOM 599 N N . VAL A 1 72 ? 28.793 6.172 -23.364 1.00 61.28 72 VAL A N 1
ATOM 600 C CA . VAL A 1 72 ? 28.759 6.253 -24.828 1.00 61.28 72 VAL A CA 1
ATOM 601 C C . VAL A 1 72 ? 29.405 4.975 -25.354 1.00 61.28 72 VAL A C 1
ATOM 603 O O . VAL A 1 72 ? 30.583 4.733 -25.114 1.00 61.28 72 VAL A O 1
ATOM 606 N N . ASN A 1 73 ? 28.614 4.124 -26.003 1.00 59.88 73 ASN A N 1
ATOM 607 C CA . ASN A 1 73 ? 29.120 3.013 -26.808 1.00 59.88 73 ASN A CA 1
ATOM 608 C C . ASN A 1 73 ? 29.214 3.501 -28.266 1.00 59.88 73 ASN A C 1
ATOM 610 O O . ASN A 1 73 ? 28.344 4.273 -28.681 1.00 59.88 73 ASN A O 1
ATOM 614 N N . ASP A 1 74 ? 30.215 3.046 -29.029 1.00 71.44 74 ASP A N 1
ATOM 615 C CA . ASP A 1 74 ? 30.497 3.426 -30.429 1.00 71.44 74 ASP A CA 1
ATOM 616 C C . ASP A 1 74 ? 29.269 3.352 -31.362 1.00 71.44 74 ASP A C 1
ATOM 618 O O . ASP A 1 74 ? 29.213 4.025 -32.387 1.00 71.44 74 ASP A O 1
ATOM 622 N N . ASN A 1 75 ? 28.218 2.626 -30.968 1.00 68.25 75 ASN A N 1
ATOM 623 C CA . ASN A 1 75 ? 26.963 2.497 -31.712 1.00 68.25 75 ASN A CA 1
ATOM 624 C C . ASN A 1 75 ? 25.871 3.528 -31.344 1.00 68.25 75 ASN A C 1
ATOM 626 O O . ASN A 1 75 ? 24.691 3.271 -31.586 1.00 68.25 75 ASN A O 1
ATOM 630 N N . SER A 1 76 ? 26.200 4.680 -30.751 1.00 64.19 76 SER A N 1
ATOM 631 C CA . SER A 1 76 ? 25.264 5.795 -30.461 1.00 64.19 76 SER A CA 1
ATOM 632 C C . SER A 1 76 ? 24.027 5.462 -29.596 1.00 64.19 76 SER A C 1
ATOM 634 O O . SER A 1 76 ? 23.061 6.221 -29.554 1.00 64.19 76 SER A O 1
ATOM 636 N N . ASN A 1 77 ? 24.042 4.352 -28.852 1.00 58.03 77 ASN A N 1
ATOM 637 C CA . ASN A 1 77 ? 22.958 3.992 -27.934 1.00 58.03 77 ASN A CA 1
ATOM 638 C C . ASN A 1 77 ? 23.251 4.521 -26.522 1.00 58.03 77 ASN A C 1
ATOM 640 O O . ASN A 1 77 ? 24.112 3.991 -25.820 1.00 58.03 77 ASN A O 1
ATOM 644 N N . ILE A 1 78 ? 22.516 5.549 -26.088 1.00 61.78 78 ILE A N 1
ATOM 645 C CA . ILE A 1 78 ? 22.616 6.109 -24.732 1.00 61.78 78 ILE A CA 1
ATOM 646 C C . ILE A 1 78 ? 21.905 5.168 -23.748 1.00 61.78 78 ILE A C 1
ATOM 648 O O . ILE A 1 78 ? 20.677 5.064 -23.749 1.00 61.78 78 ILE A O 1
ATOM 652 N N . HIS A 1 79 ? 22.663 4.489 -22.884 1.00 57.78 79 HIS A N 1
ATOM 653 C CA . HIS A 1 79 ? 22.104 3.660 -21.813 1.00 57.78 79 HIS A CA 1
ATOM 654 C C . HIS A 1 79 ? 22.092 4.406 -20.474 1.00 57.78 79 HIS A C 1
ATOM 656 O O . HIS A 1 79 ? 23.133 4.651 -19.869 1.00 57.78 79 HIS A O 1
ATOM 662 N N . TYR A 1 80 ? 20.891 4.706 -19.977 1.00 59.31 80 TYR A N 1
ATOM 663 C CA . TYR A 1 80 ? 20.677 5.253 -18.638 1.00 59.31 80 TYR A CA 1
ATOM 664 C C . TYR A 1 80 ? 20.771 4.131 -17.596 1.00 59.31 80 TYR A C 1
ATOM 666 O O . TYR A 1 80 ? 19.983 3.184 -17.630 1.00 59.31 80 TYR A O 1
ATOM 674 N N . LYS A 1 81 ? 21.722 4.224 -16.659 1.00 59.91 81 LYS A N 1
ATOM 675 C CA . LYS A 1 81 ? 21.862 3.269 -15.549 1.00 59.91 81 LYS A CA 1
ATOM 676 C C . LYS A 1 81 ? 21.711 3.985 -14.209 1.00 59.91 81 LYS A C 1
ATOM 678 O O . LYS A 1 81 ? 22.647 4.622 -13.734 1.00 59.91 81 LYS A O 1
ATOM 683 N N . ASP A 1 82 ? 20.537 3.856 -13.594 1.00 61.47 82 ASP A N 1
ATOM 684 C CA . ASP A 1 82 ? 20.314 4.283 -12.209 1.00 61.47 82 ASP A CA 1
ATOM 685 C C . ASP A 1 82 ? 21.131 3.417 -11.231 1.00 61.47 82 ASP A C 1
ATOM 687 O O . ASP A 1 82 ? 21.315 2.210 -11.433 1.00 61.47 82 ASP A O 1
ATOM 691 N N . LYS A 1 83 ? 21.592 4.005 -10.117 1.00 69.25 83 LYS A N 1
ATOM 692 C CA . LYS A 1 83 ? 22.178 3.223 -9.015 1.00 69.25 83 LYS A CA 1
ATOM 693 C C . LYS A 1 83 ? 21.114 2.294 -8.426 1.00 69.25 83 LYS A C 1
ATOM 695 O O . LYS A 1 83 ? 20.087 2.755 -7.934 1.00 69.25 83 LYS A O 1
ATOM 700 N N . HIS A 1 84 ? 21.412 0.994 -8.377 1.00 73.12 84 HIS A N 1
ATOM 701 C CA . HIS A 1 84 ? 20.490 -0.053 -7.910 1.00 73.12 84 HIS A CA 1
ATOM 702 C C . HIS A 1 84 ? 19.934 0.195 -6.488 1.00 73.12 84 HIS A C 1
ATOM 704 O O . HIS A 1 84 ? 18.813 -0.200 -6.178 1.00 73.12 84 HIS A O 1
ATOM 710 N N . TRP A 1 85 ? 20.690 0.902 -5.636 1.00 77.69 85 TRP A N 1
ATOM 711 C CA . TRP A 1 85 ? 20.276 1.302 -4.285 1.00 77.69 85 TRP A CA 1
ATOM 712 C C . TRP A 1 85 ? 19.120 2.318 -4.261 1.00 77.69 85 TRP A C 1
ATOM 714 O O . TRP A 1 85 ? 18.274 2.254 -3.372 1.00 77.69 85 TRP A O 1
ATOM 724 N N . ARG A 1 86 ? 19.020 3.223 -5.248 1.00 79.38 86 ARG A N 1
ATOM 725 C CA . ARG A 1 86 ? 17.972 4.262 -5.291 1.00 79.38 86 ARG A CA 1
ATOM 726 C C . ARG A 1 86 ? 16.575 3.641 -5.335 1.00 79.38 86 ARG A C 1
ATOM 728 O O . ARG A 1 86 ? 15.692 4.053 -4.585 1.00 79.38 86 ARG A O 1
ATOM 735 N N . SER A 1 87 ? 16.392 2.619 -6.169 1.00 78.50 87 SER A N 1
ATOM 736 C CA . SER A 1 87 ? 15.121 1.897 -6.301 1.00 78.50 87 SER A CA 1
ATOM 737 C C . SER A 1 87 ? 14.753 1.126 -5.032 1.00 78.50 87 SER A C 1
ATOM 739 O O . SER A 1 87 ? 13.578 1.071 -4.678 1.00 78.50 87 SER A O 1
ATOM 741 N N . LEU A 1 88 ? 15.745 0.588 -4.311 1.00 81.31 88 LEU A N 1
ATOM 742 C CA . LEU A 1 88 ? 15.525 -0.086 -3.027 1.00 81.31 88 LEU A CA 1
ATOM 743 C C . LEU A 1 88 ? 15.042 0.901 -1.956 1.00 81.31 88 LEU A C 1
ATOM 745 O O . LEU A 1 88 ? 14.005 0.667 -1.339 1.00 81.31 88 LEU A O 1
ATOM 749 N N . VAL A 1 89 ? 15.722 2.042 -1.792 1.00 84.69 89 VAL A N 1
ATOM 750 C CA . VAL A 1 89 ? 15.317 3.086 -0.827 1.00 84.69 89 VAL A CA 1
ATOM 751 C C . VAL A 1 89 ? 13.946 3.665 -1.175 1.00 84.69 89 VAL A C 1
ATOM 753 O O . VAL A 1 89 ? 13.102 3.861 -0.296 1.00 84.69 89 VAL A O 1
ATOM 756 N N . LYS A 1 90 ? 13.680 3.905 -2.464 1.00 84.31 90 LYS A N 1
ATOM 757 C CA . LYS A 1 90 ? 12.359 4.340 -2.935 1.00 84.31 90 LYS A CA 1
ATOM 758 C C . LYS A 1 90 ? 11.278 3.310 -2.590 1.00 84.31 90 LYS A C 1
ATOM 760 O O . LYS A 1 90 ? 10.223 3.690 -2.094 1.00 84.31 90 LYS A O 1
ATOM 765 N N . GLY A 1 91 ? 11.555 2.021 -2.780 1.00 84.12 91 GLY A N 1
ATOM 766 C CA . GLY A 1 91 ? 10.638 0.945 -2.410 1.00 84.12 91 GLY A CA 1
ATOM 767 C C . GLY A 1 91 ? 10.358 0.889 -0.906 1.00 84.12 91 GLY A C 1
ATOM 768 O O . GLY A 1 91 ? 9.198 0.835 -0.507 1.00 84.12 91 GLY A O 1
ATOM 769 N N .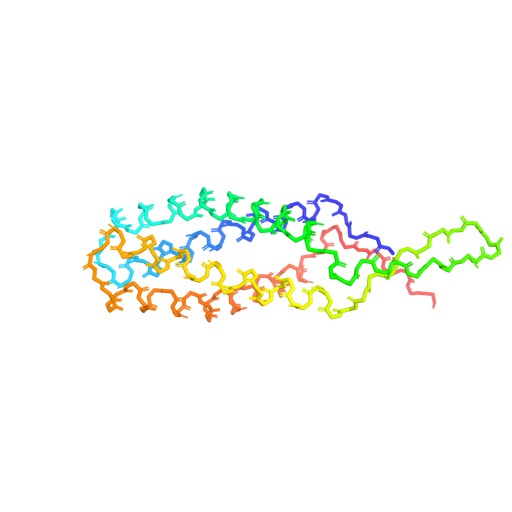 ILE A 1 92 ? 11.399 0.955 -0.071 1.00 86.31 92 ILE A N 1
ATOM 770 C CA . ILE A 1 92 ? 11.267 0.921 1.396 1.00 86.31 92 ILE A CA 1
ATOM 771 C C . ILE A 1 92 ? 10.481 2.135 1.901 1.00 86.31 92 ILE A C 1
ATOM 773 O O . ILE A 1 92 ? 9.537 1.977 2.673 1.00 86.31 92 ILE A O 1
ATOM 777 N N . SER A 1 93 ? 10.814 3.337 1.421 1.00 87.50 93 SER A N 1
ATOM 778 C CA . SER A 1 93 ? 10.077 4.553 1.791 1.00 87.50 93 SER A CA 1
ATOM 779 C C . SER A 1 93 ? 8.606 4.471 1.385 1.00 87.50 93 SER A C 1
ATOM 781 O O . SER A 1 93 ? 7.738 4.787 2.194 1.00 87.50 93 SER A O 1
ATOM 783 N N . TRP A 1 94 ? 8.304 3.968 0.184 1.00 87.62 94 TRP A N 1
ATOM 784 C CA . TRP A 1 94 ? 6.921 3.772 -0.249 1.00 87.62 94 TRP A CA 1
ATOM 785 C C . TRP A 1 94 ? 6.150 2.798 0.651 1.00 87.62 94 TRP A C 1
ATOM 787 O O . TRP A 1 94 ? 4.994 3.051 0.985 1.00 87.62 94 TRP A O 1
ATOM 797 N N . ARG A 1 95 ? 6.785 1.703 1.088 1.00 87.38 95 ARG A N 1
ATOM 798 C CA . ARG A 1 95 ? 6.164 0.751 2.023 1.00 87.38 95 ARG A CA 1
ATOM 799 C C . ARG A 1 95 ? 5.851 1.403 3.363 1.00 87.38 95 ARG A C 1
ATOM 801 O O . ARG A 1 95 ? 4.744 1.234 3.853 1.00 87.38 95 ARG A O 1
ATOM 808 N N . PHE A 1 96 ? 6.778 2.194 3.898 1.00 88.69 96 PHE A N 1
ATOM 809 C CA . PHE A 1 96 ? 6.565 2.917 5.148 1.00 88.69 96 PHE A CA 1
ATOM 810 C C . PHE A 1 96 ? 5.366 3.872 5.063 1.00 88.69 96 PHE A C 1
ATOM 812 O O . PHE A 1 96 ? 4.433 3.753 5.854 1.00 88.69 96 PHE A O 1
ATOM 819 N N . PHE A 1 97 ? 5.338 4.762 4.063 1.00 90.50 97 PHE A N 1
ATOM 820 C CA . PHE A 1 97 ? 4.224 5.704 3.889 1.00 90.50 97 PHE A CA 1
ATOM 821 C C . PHE A 1 97 ? 2.897 4.994 3.616 1.00 90.50 97 PHE A C 1
ATOM 823 O O . PHE A 1 97 ? 1.871 5.395 4.156 1.00 90.50 97 PHE A O 1
ATOM 830 N N . GLY A 1 98 ? 2.918 3.921 2.824 1.00 88.50 98 GLY A N 1
ATOM 831 C CA . GLY A 1 98 ? 1.724 3.142 2.515 1.00 88.50 98 GLY A CA 1
ATOM 832 C C . GLY A 1 98 ? 1.121 2.432 3.728 1.00 88.50 98 GLY A C 1
ATOM 833 O O . GLY A 1 98 ? -0.098 2.329 3.793 1.00 88.50 98 GLY A O 1
ATOM 834 N N . THR A 1 99 ? 1.943 1.958 4.671 1.00 90.62 99 THR A N 1
ATOM 835 C CA . THR A 1 99 ? 1.469 1.351 5.926 1.00 90.62 99 THR A CA 1
ATOM 836 C C . THR A 1 99 ? 0.948 2.409 6.894 1.00 90.62 99 THR A C 1
ATOM 838 O O . THR A 1 99 ? -0.094 2.210 7.513 1.00 90.62 99 THR A O 1
ATOM 841 N N . VAL A 1 100 ? 1.642 3.546 7.003 1.00 93.06 100 VAL A N 1
ATOM 842 C CA . VAL A 1 100 ? 1.195 4.675 7.834 1.00 93.06 100 VAL A CA 1
ATOM 843 C C . VAL A 1 100 ? -0.163 5.194 7.361 1.00 93.06 100 VAL A C 1
ATOM 845 O O . VAL A 1 100 ? -1.040 5.412 8.190 1.00 93.06 100 VAL A O 1
ATOM 848 N N . ASP A 1 101 ? -0.366 5.323 6.048 1.00 92.94 101 ASP A N 1
ATOM 849 C CA . ASP A 1 101 ? -1.648 5.723 5.458 1.00 92.94 101 ASP A CA 1
ATOM 850 C C . ASP A 1 101 ? -2.789 4.786 5.873 1.00 92.94 101 ASP A C 1
ATOM 852 O O . ASP A 1 101 ? -3.778 5.235 6.448 1.00 92.94 101 ASP A O 1
ATOM 856 N N . THR A 1 102 ? -2.620 3.473 5.687 1.00 92.75 102 THR A N 1
ATOM 857 C CA . THR A 1 102 ? -3.635 2.480 6.067 1.00 92.75 102 THR A CA 1
ATOM 858 C C . THR A 1 102 ? -3.940 2.522 7.569 1.00 92.75 102 THR A C 1
ATOM 860 O O . THR A 1 102 ? -5.109 2.441 7.954 1.00 92.75 102 THR A O 1
ATOM 863 N N . ILE A 1 103 ? -2.928 2.701 8.431 1.00 94.12 103 ILE A N 1
ATOM 864 C CA . ILE A 1 103 ? -3.135 2.846 9.883 1.00 94.12 103 ILE A CA 1
ATOM 865 C C . ILE A 1 103 ? -3.940 4.112 10.185 1.00 94.12 103 ILE A C 1
ATOM 867 O O . ILE A 1 103 ? -4.903 4.035 10.942 1.00 94.12 103 ILE A O 1
ATOM 871 N N . ILE A 1 104 ? -3.587 5.255 9.588 1.00 94.56 104 ILE A N 1
ATOM 872 C CA . ILE A 1 104 ? -4.291 6.530 9.798 1.00 94.56 104 ILE A CA 1
ATOM 873 C C . ILE A 1 104 ? -5.745 6.419 9.341 1.00 94.56 104 ILE A C 1
ATOM 875 O O . ILE A 1 104 ? -6.643 6.745 10.111 1.00 94.56 104 ILE A O 1
ATOM 879 N N . ILE A 1 105 ? -5.995 5.916 8.131 1.00 93.56 105 ILE A N 1
ATOM 880 C CA . ILE A 1 105 ? -7.352 5.749 7.590 1.00 93.56 105 ILE A CA 1
ATOM 881 C C . ILE A 1 105 ? -8.168 4.820 8.488 1.00 93.56 105 ILE A C 1
ATOM 883 O O . ILE A 1 105 ? -9.292 5.150 8.867 1.00 93.56 105 ILE A O 1
ATOM 887 N N . SER A 1 106 ? -7.589 3.687 8.885 1.00 90.56 106 SER A N 1
ATOM 888 C CA . SER A 1 106 ? -8.253 2.741 9.782 1.00 90.56 106 SER A CA 1
ATOM 889 C C . SER A 1 106 ? -8.562 3.378 11.136 1.00 90.56 106 SER A C 1
ATOM 891 O O . SER A 1 106 ? -9.643 3.163 11.678 1.00 90.56 106 SER A O 1
ATOM 893 N N . LEU A 1 107 ? -7.664 4.205 11.677 1.00 93.75 107 LEU A N 1
ATOM 894 C CA . LEU A 1 107 ? -7.890 4.951 12.918 1.00 93.75 107 LEU A CA 1
ATOM 895 C C . LEU A 1 107 ? -9.011 5.977 12.787 1.00 93.75 107 LEU A C 1
ATOM 897 O O . LEU A 1 107 ? -9.846 6.078 13.681 1.00 93.75 107 LEU A O 1
ATOM 901 N N . LEU A 1 108 ? -9.044 6.718 11.681 1.00 93.75 108 LEU A N 1
ATOM 902 C CA . LEU A 1 108 ? -10.066 7.730 11.425 1.00 93.75 108 LEU A CA 1
ATOM 903 C C . LEU A 1 108 ? -11.461 7.115 11.296 1.00 93.75 108 LEU A C 1
ATOM 905 O O . LEU A 1 108 ? -12.430 7.737 11.714 1.00 93.75 108 LEU A O 1
ATOM 909 N N . VAL A 1 109 ? -11.562 5.907 10.737 1.00 92.06 109 VAL A N 1
ATOM 910 C CA . VAL A 1 109 ? -12.847 5.218 10.553 1.00 92.06 109 VAL A CA 1
ATOM 911 C C . VAL A 1 109 ? -13.276 4.454 11.808 1.00 92.06 109 VAL A C 1
ATOM 913 O O . VAL A 1 109 ? -14.456 4.441 12.143 1.00 92.06 109 VAL A O 1
ATOM 916 N N . THR A 1 110 ? -12.345 3.787 12.493 1.00 90.62 110 THR A N 1
ATOM 917 C CA . THR A 1 110 ? -12.675 2.871 13.604 1.00 90.62 110 THR A CA 1
ATOM 918 C C . THR A 1 110 ? -12.573 3.513 14.982 1.00 90.62 110 THR A C 1
ATOM 920 O O . THR A 1 110 ? -13.127 2.974 15.938 1.00 90.62 110 THR A O 1
ATOM 923 N N . HIS A 1 111 ? -11.825 4.614 15.103 1.00 91.94 111 HIS A N 1
ATOM 924 C CA . HIS A 1 111 ? -11.434 5.252 16.364 1.00 91.94 111 HIS A CA 1
ATOM 925 C C . HIS A 1 111 ? -10.735 4.310 17.364 1.00 91.94 111 HIS A C 1
ATOM 927 O O . HIS A 1 111 ? -10.681 4.592 18.559 1.00 91.94 111 HIS A O 1
ATOM 933 N N . GLN A 1 112 ? -10.172 3.190 16.890 1.00 90.56 112 GLN A N 1
ATOM 934 C CA . GLN A 1 112 ? -9.527 2.181 17.729 1.00 90.56 112 GLN A CA 1
ATOM 935 C C . GLN A 1 112 ? -8.094 1.914 17.268 1.00 90.56 112 GLN A C 1
ATOM 937 O O . GLN A 1 112 ? -7.857 1.265 16.249 1.00 90.56 112 GLN A O 1
ATOM 942 N N . TYR A 1 113 ? -7.125 2.351 18.076 1.00 93.44 113 TYR A N 1
ATOM 943 C CA . TYR A 1 113 ? -5.698 2.175 17.796 1.00 93.44 113 TYR A CA 1
ATOM 944 C C . TYR A 1 113 ? -5.318 0.702 17.599 1.00 93.44 113 TYR A C 1
ATOM 946 O O . TYR A 1 113 ? -4.651 0.370 16.625 1.00 93.44 113 TYR A O 1
ATOM 954 N N . SER A 1 114 ? -5.782 -0.196 18.477 1.00 92.50 114 SER A N 1
ATOM 955 C CA . SER A 1 114 ? -5.443 -1.626 18.409 1.00 92.50 114 SER A CA 1
ATOM 956 C C . SER A 1 114 ? -5.851 -2.258 17.071 1.00 92.50 114 SER A C 1
ATOM 958 O O . SER A 1 114 ? -5.025 -2.895 16.418 1.00 92.50 114 SER A O 1
ATOM 960 N N . LYS A 1 115 ? -7.083 -2.001 16.609 1.00 91.06 115 LYS A N 1
ATOM 961 C CA . LYS A 1 115 ? -7.582 -2.504 15.321 1.00 91.06 115 LYS A CA 1
ATOM 962 C C . LYS A 1 115 ? -6.831 -1.888 14.142 1.00 91.06 115 LYS A C 1
ATOM 964 O O . LYS A 1 115 ? -6.426 -2.610 13.238 1.00 91.06 115 LYS A O 1
ATOM 969 N N . ALA A 1 116 ? -6.590 -0.578 14.168 1.00 92.06 116 ALA A N 1
ATOM 970 C CA . ALA A 1 116 ? -5.872 0.113 13.100 1.00 92.06 116 ALA A CA 1
ATOM 971 C C . ALA A 1 116 ? -4.434 -0.401 12.919 1.00 92.06 116 ALA A C 1
ATOM 973 O O . ALA A 1 116 ? -4.004 -0.656 11.792 1.00 92.06 116 ALA A O 1
ATOM 974 N N . PHE A 1 117 ? -3.705 -0.611 14.020 1.00 93.50 117 PHE A N 1
ATOM 975 C CA . PHE A 1 117 ? -2.372 -1.212 13.974 1.00 93.50 117 PHE A CA 1
ATOM 976 C C . PHE A 1 117 ? -2.413 -2.668 13.504 1.00 93.50 117 PHE A C 1
ATOM 978 O O . PHE A 1 117 ? -1.565 -3.057 12.704 1.00 93.50 117 PHE A O 1
ATOM 985 N N . ALA A 1 118 ? -3.398 -3.457 13.946 1.00 93.69 118 ALA A N 1
ATOM 986 C CA . ALA A 1 118 ? -3.556 -4.839 13.497 1.00 93.69 118 ALA A CA 1
ATOM 987 C C . ALA A 1 118 ? -3.793 -4.924 11.979 1.00 93.69 118 ALA A C 1
ATOM 989 O O . ALA A 1 118 ? -3.112 -5.699 11.305 1.00 93.69 118 ALA A O 1
ATOM 990 N N . ILE A 1 119 ? -4.673 -4.080 11.427 1.00 93.38 119 ILE A N 1
ATOM 991 C CA . ILE A 1 119 ? -4.929 -3.994 9.979 1.00 93.38 119 ILE A CA 1
ATOM 992 C C . ILE A 1 119 ? -3.647 -3.605 9.235 1.00 93.38 119 ILE A C 1
ATOM 994 O O . ILE A 1 119 ? -3.207 -4.326 8.343 1.00 93.38 119 ILE A O 1
ATOM 998 N N . GLY A 1 120 ? -2.999 -2.504 9.630 1.00 91.12 120 GLY A N 1
ATOM 999 C CA . GLY A 1 120 ? -1.800 -2.018 8.944 1.00 91.12 120 GLY A CA 1
ATOM 1000 C C . GLY A 1 120 ? -0.623 -2.995 9.001 1.00 91.12 120 GLY A C 1
ATOM 1001 O O . GLY A 1 120 ? 0.096 -3.153 8.015 1.00 91.12 120 GLY A O 1
ATOM 1002 N N . PHE A 1 121 ? -0.428 -3.675 10.133 1.00 91.69 121 PHE A N 1
ATOM 1003 C CA . PHE A 1 121 ? 0.633 -4.669 10.289 1.00 91.69 121 PHE A CA 1
ATOM 1004 C C . PHE A 1 121 ? 0.355 -5.921 9.455 1.00 91.69 121 PHE A C 1
ATOM 1006 O O . PHE A 1 121 ? 1.231 -6.362 8.712 1.00 91.69 121 PHE A O 1
ATOM 1013 N N . THR A 1 122 ? -0.861 -6.471 9.532 1.00 92.88 122 THR A N 1
ATOM 1014 C CA . THR A 1 122 ? -1.231 -7.670 8.763 1.00 92.88 122 THR A CA 1
ATOM 1015 C C . THR A 1 122 ? -1.203 -7.423 7.260 1.00 92.88 122 THR A C 1
ATOM 1017 O O . THR A 1 122 ? -0.674 -8.269 6.538 1.00 92.88 122 THR A O 1
ATOM 1020 N N . GLU A 1 123 ? -1.628 -6.241 6.805 1.00 92.25 123 GLU A N 1
ATOM 1021 C CA . GLU A 1 123 ? -1.584 -5.842 5.394 1.00 92.25 123 GLU A CA 1
ATOM 1022 C C . GLU A 1 123 ? -0.179 -5.990 4.782 1.00 92.25 123 GLU A C 1
ATOM 1024 O O . GLU A 1 123 ? -0.025 -6.404 3.630 1.00 92.25 123 GLU A O 1
ATOM 1029 N N . VAL A 1 124 ? 0.879 -5.659 5.530 1.00 89.31 124 VAL A N 1
ATOM 1030 C CA . VAL A 1 124 ? 2.252 -5.767 5.011 1.00 89.31 124 VAL A CA 1
ATOM 1031 C C . VAL A 1 124 ? 2.576 -7.214 4.644 1.00 89.31 124 VAL A C 1
ATOM 1033 O O . VAL A 1 124 ? 3.124 -7.465 3.566 1.00 89.31 124 VAL A O 1
ATOM 1036 N N . PHE A 1 125 ? 2.215 -8.167 5.502 1.00 91.56 125 PHE A N 1
ATOM 1037 C CA . PHE A 1 125 ? 2.493 -9.584 5.278 1.00 91.56 125 PHE A CA 1
ATOM 1038 C C . PHE A 1 125 ? 1.577 -10.181 4.211 1.00 91.56 125 PHE A C 1
ATOM 1040 O O . PHE A 1 125 ? 2.067 -10.879 3.315 1.00 91.56 125 PHE A O 1
ATOM 1047 N N . THR A 1 126 ? 0.278 -9.872 4.251 1.00 92.94 126 THR A N 1
ATOM 1048 C CA . THR A 1 126 ? -0.679 -10.376 3.256 1.00 92.94 126 THR A CA 1
ATOM 1049 C C . THR A 1 126 ? -0.328 -9.878 1.864 1.00 92.94 126 THR A C 1
ATOM 1051 O O . THR A 1 126 ? -0.215 -10.692 0.948 1.00 92.94 126 THR A O 1
ATOM 1054 N N . LYS A 1 127 ? -0.020 -8.585 1.687 1.00 90.00 127 LYS A N 1
ATOM 1055 C CA . LYS A 1 127 ? 0.334 -8.037 0.368 1.00 90.00 127 LYS A CA 1
ATOM 1056 C C . LYS A 1 127 ? 1.644 -8.601 -0.169 1.00 90.00 127 LYS A C 1
ATOM 1058 O O . LYS A 1 127 ? 1.778 -8.738 -1.383 1.00 90.00 127 LYS A O 1
ATOM 1063 N N . VAL A 1 128 ? 2.608 -8.958 0.682 1.00 90.50 128 VAL A N 1
ATOM 1064 C CA . VAL A 1 128 ? 3.820 -9.665 0.228 1.00 90.50 128 VAL A CA 1
ATOM 1065 C C . VAL A 1 128 ? 3.468 -11.065 -0.286 1.00 90.50 128 VAL A C 1
ATOM 1067 O O . VAL A 1 128 ? 3.865 -11.418 -1.400 1.00 90.50 128 VAL A O 1
ATOM 1070 N N . GLY A 1 129 ? 2.685 -11.833 0.476 1.00 91.00 129 GLY A N 1
ATOM 1071 C CA . GLY A 1 129 ? 2.247 -13.176 0.082 1.00 91.00 129 GLY A CA 1
ATOM 1072 C C . GLY A 1 129 ? 1.382 -13.174 -1.182 1.00 91.00 129 GLY A C 1
ATOM 1073 O O . GLY A 1 129 ? 1.659 -13.909 -2.131 1.00 91.00 129 GLY A O 1
ATOM 1074 N N . LEU A 1 130 ? 0.380 -12.299 -1.240 1.00 92.19 130 LEU A N 1
ATOM 1075 C CA . LEU A 1 130 ? -0.513 -12.147 -2.388 1.00 92.19 130 LEU A CA 1
ATOM 1076 C C . LEU A 1 130 ? 0.233 -11.701 -3.640 1.00 92.19 130 LEU A C 1
ATOM 1078 O O . LEU A 1 130 ? -0.039 -12.230 -4.714 1.00 92.19 130 LEU A O 1
ATOM 1082 N N . TYR A 1 131 ? 1.190 -10.776 -3.522 1.00 90.56 131 TYR A N 1
ATOM 1083 C CA . TYR A 1 131 ? 1.997 -10.349 -4.666 1.00 90.56 131 TYR A CA 1
ATOM 1084 C C . TYR A 1 131 ? 2.820 -11.506 -5.226 1.00 90.56 131 TYR A C 1
ATOM 1086 O O . TYR A 1 131 ? 2.856 -11.728 -6.436 1.00 90.56 131 TYR A O 1
ATOM 1094 N N . TYR A 1 132 ? 3.446 -12.282 -4.339 1.00 91.12 132 TYR A N 1
ATOM 1095 C CA . TYR A 1 132 ? 4.182 -13.471 -4.739 1.00 91.12 132 TYR A CA 1
ATOM 1096 C C . TYR A 1 132 ? 3.277 -14.462 -5.481 1.00 91.12 132 TYR A C 1
ATOM 1098 O O . TYR A 1 132 ? 3.610 -14.886 -6.589 1.00 91.12 132 TYR A O 1
ATOM 1106 N N . LEU A 1 133 ? 2.116 -14.798 -4.913 1.00 92.31 133 LEU A N 1
ATOM 1107 C CA . LEU A 1 133 ? 1.155 -15.710 -5.539 1.00 92.31 133 LEU A CA 1
ATOM 1108 C C . LEU A 1 133 ? 0.646 -15.176 -6.883 1.00 92.31 133 LEU A C 1
ATOM 1110 O O . LEU A 1 133 ? 0.610 -15.926 -7.859 1.00 92.31 133 LEU A O 1
ATOM 1114 N N . HIS A 1 134 ? 0.312 -13.888 -6.954 1.00 92.56 134 HIS A N 1
ATOM 1115 C CA . HIS A 1 134 ? -0.118 -13.213 -8.178 1.00 92.56 134 HIS A CA 1
ATOM 1116 C C . HIS A 1 134 ? 0.929 -13.343 -9.281 1.00 92.56 134 HIS A C 1
ATOM 1118 O O . HIS A 1 134 ? 0.602 -13.793 -10.383 1.00 92.56 134 HIS A O 1
ATOM 1124 N N . GLU A 1 135 ? 2.199 -13.072 -8.977 1.00 88.25 135 GLU A N 1
ATOM 1125 C CA . GLU A 1 135 ? 3.269 -13.210 -9.962 1.00 88.25 135 GLU A CA 1
ATOM 1126 C C . GLU A 1 135 ? 3.462 -14.681 -10.374 1.00 88.25 135 GLU A C 1
ATOM 1128 O O . GLU A 1 135 ? 3.635 -14.970 -11.559 1.00 88.25 135 GLU A O 1
ATOM 1133 N N . ARG A 1 136 ? 3.342 -15.648 -9.449 1.00 90.75 136 ARG A N 1
ATOM 1134 C CA . ARG A 1 136 ? 3.403 -17.087 -9.784 1.00 90.75 136 ARG A CA 1
ATOM 1135 C C . ARG A 1 136 ? 2.272 -17.533 -10.704 1.00 90.75 136 ARG A C 1
ATOM 1137 O O . ARG A 1 136 ? 2.515 -18.316 -11.624 1.00 90.75 136 ARG A O 1
ATOM 1144 N N . VAL A 1 137 ? 1.056 -17.042 -10.491 1.00 90.19 137 VAL A N 1
ATOM 1145 C CA . VAL A 1 137 ? -0.078 -17.305 -11.388 1.00 90.19 137 VAL A CA 1
ATOM 1146 C C . VAL A 1 137 ? 0.201 -16.702 -12.767 1.00 90.19 137 VAL A C 1
ATOM 1148 O O . VAL A 1 137 ? 0.093 -17.395 -13.781 1.00 90.19 137 VAL A O 1
ATOM 1151 N N . TRP A 1 138 ? 0.681 -15.459 -12.824 1.00 87.44 138 TRP A N 1
ATOM 1152 C CA . TRP A 1 138 ? 1.043 -14.796 -14.078 1.00 87.44 138 TRP A CA 1
ATOM 1153 C C . TRP A 1 138 ? 2.206 -15.449 -14.828 1.00 87.44 138 TRP A C 1
ATOM 1155 O O . TRP A 1 138 ? 2.250 -15.394 -16.063 1.00 87.44 138 TRP A O 1
ATOM 1165 N N . MET A 1 139 ? 3.129 -16.102 -14.119 1.00 85.19 139 MET A N 1
ATOM 1166 C CA . MET A 1 139 ? 4.175 -16.922 -14.728 1.00 85.19 139 MET A CA 1
ATOM 1167 C C . MET A 1 139 ? 3.619 -18.166 -15.423 1.00 85.19 139 MET A C 1
ATOM 1169 O O . MET A 1 139 ? 4.277 -18.667 -16.328 1.00 85.19 139 MET A O 1
ATOM 1173 N N . LYS A 1 140 ? 2.426 -18.665 -15.083 1.00 86.75 140 LYS A N 1
ATOM 1174 C CA . LYS A 1 140 ? 1.811 -19.804 -15.791 1.00 86.75 140 LYS A CA 1
ATOM 1175 C C . LYS A 1 140 ? 1.107 -19.369 -17.080 1.00 86.75 140 LYS A C 1
ATOM 1177 O O . LYS A 1 140 ? 1.112 -20.100 -18.067 1.00 86.75 140 LYS A O 1
ATOM 1182 N N . ILE A 1 141 ? 0.594 -18.141 -17.120 1.00 86.19 141 ILE A N 1
ATOM 1183 C CA . ILE A 1 141 ? -0.113 -17.580 -18.279 1.00 86.19 141 ILE A CA 1
ATOM 1184 C C . ILE A 1 141 ? 0.879 -17.332 -19.429 1.00 86.19 141 ILE A C 1
ATOM 1186 O O . ILE A 1 141 ? 1.844 -16.586 -19.274 1.00 86.19 141 ILE A O 1
ATOM 1190 N N . LYS A 1 142 ? 0.680 -17.976 -20.590 1.00 80.88 142 LYS A N 1
ATOM 1191 C CA . LYS A 1 142 ? 1.580 -17.858 -21.762 1.00 80.88 142 LYS A CA 1
ATOM 1192 C C . LYS A 1 142 ? 1.432 -16.536 -22.531 1.00 80.88 142 LYS A C 1
ATOM 1194 O O . LYS A 1 142 ? 2.355 -16.136 -23.233 1.00 80.88 142 LYS A O 1
ATOM 1199 N N . TRP A 1 143 ? 0.297 -15.858 -22.389 1.00 81.06 143 TRP A N 1
ATOM 1200 C CA . TRP A 1 143 ? -0.031 -14.639 -23.128 1.00 81.06 143 TRP A CA 1
ATOM 1201 C C . TRP A 1 143 ? 0.948 -13.489 -22.848 1.00 81.06 143 TRP A C 1
ATOM 1203 O O . TRP A 1 143 ? 1.273 -13.217 -21.693 1.00 81.06 143 TRP A O 1
ATOM 1213 N N . GLY A 1 144 ? 1.410 -12.819 -23.911 1.00 72.75 144 GLY A N 1
ATOM 1214 C CA . GLY A 1 144 ? 2.240 -11.607 -23.850 1.00 72.75 144 GLY A CA 1
ATOM 1215 C C . GLY A 1 144 ? 3.658 -11.790 -23.288 1.00 72.75 144 GLY A C 1
ATOM 1216 O O . GLY A 1 144 ? 4.310 -10.792 -22.965 1.00 72.75 144 GLY A O 1
ATOM 1217 N N . LYS A 1 145 ? 4.128 -13.036 -23.139 1.00 74.88 145 LYS A N 1
ATOM 1218 C CA . LYS A 1 145 ? 5.512 -13.343 -22.757 1.00 74.88 145 LYS A CA 1
ATOM 1219 C C . LYS A 1 145 ? 6.472 -13.110 -23.929 1.00 74.88 145 LYS A C 1
ATOM 1221 O O . LYS A 1 145 ? 6.087 -13.352 -25.072 1.00 74.88 145 LYS A O 1
ATOM 1226 N N . PRO A 1 146 ? 7.723 -12.699 -23.662 1.00 67.75 146 PRO A N 1
ATOM 1227 C CA . PRO A 1 146 ? 8.758 -12.721 -24.686 1.00 67.75 146 PRO A CA 1
ATOM 1228 C C . PRO A 1 146 ? 8.931 -14.156 -25.210 1.00 67.75 146 PRO A C 1
ATOM 1230 O O . PRO A 1 146 ? 9.063 -15.091 -24.420 1.00 67.75 146 PRO A O 1
ATOM 1233 N N . ILE A 1 147 ? 8.893 -14.333 -26.533 1.00 63.81 147 ILE A N 1
ATOM 1234 C CA . ILE A 1 147 ? 9.211 -15.612 -27.178 1.00 63.81 147 ILE A CA 1
ATOM 1235 C C . ILE A 1 147 ? 10.722 -15.799 -27.065 1.00 63.81 147 ILE A C 1
ATOM 1237 O O . ILE A 1 147 ? 11.483 -15.004 -27.613 1.00 63.81 147 ILE A O 1
ATOM 1241 N N . TYR A 1 148 ? 11.156 -16.826 -26.342 1.00 60.66 148 TYR A N 1
ATOM 1242 C CA . TYR A 1 148 ? 12.554 -17.236 -26.330 1.00 60.66 148 TYR A CA 1
ATOM 1243 C C . TYR A 1 148 ? 12.768 -18.160 -27.528 1.00 60.66 148 TYR A C 1
ATOM 1245 O O . TYR A 1 148 ? 12.338 -19.311 -27.499 1.00 60.66 148 TYR A O 1
ATOM 1253 N N . VAL A 1 149 ? 13.385 -17.652 -28.595 1.00 55.94 149 VAL A N 1
ATOM 1254 C CA . VAL A 1 149 ? 13.964 -18.526 -29.620 1.00 55.94 149 VAL A CA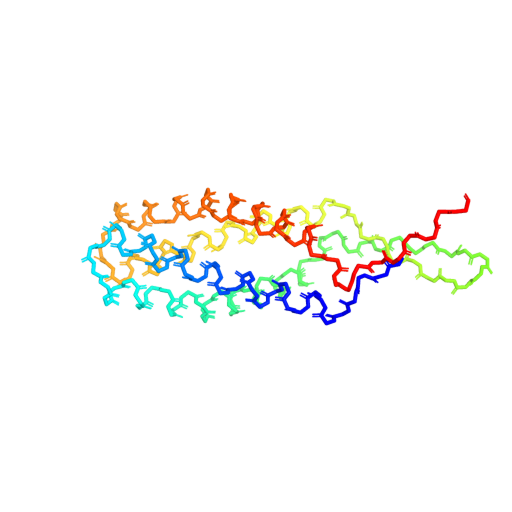 1
ATOM 1255 C C . VAL A 1 149 ? 15.263 -19.044 -29.015 1.00 55.94 149 VAL A C 1
ATOM 1257 O O . VAL A 1 149 ? 16.223 -18.291 -28.878 1.00 55.94 149 VAL A O 1
ATOM 1260 N N . VAL A 1 150 ? 15.250 -20.285 -28.536 1.00 60.78 150 VAL A N 1
ATOM 1261 C CA . VAL A 1 150 ? 16.476 -20.971 -28.122 1.00 60.78 150 VAL A CA 1
ATOM 1262 C C . VAL A 1 150 ? 17.114 -21.475 -29.414 1.00 60.78 150 VAL A C 1
ATOM 1264 O O . VAL A 1 150 ? 16.531 -22.343 -30.061 1.00 60.78 150 VAL A O 1
ATOM 1267 N N . SER A 1 151 ? 18.217 -20.851 -29.837 1.00 56.16 151 SER A N 1
ATOM 1268 C CA . SER A 1 151 ? 19.051 -21.330 -30.949 1.00 56.16 151 SER A CA 1
ATOM 1269 C C . SER A 1 151 ? 20.027 -22.385 -30.463 1.00 56.16 151 SER A C 1
ATOM 1271 O O . SER A 1 151 ? 20.655 -22.099 -29.414 1.00 56.16 151 SER A O 1
#

pLDDT: mean 83.69, std 12.2, range [45.97, 95.56]

Secondary structure (DSSP, 8-state):
-PPPHHHHHHHHHHHHHHHHHHHHHHHHHHH--HHHHHHHHHHHHHHHHHHHHHHHHHHHHS-TT---EEE--TT---EEE--HHHHHHHHHHHHHHHHHHHHHHHHHHH--HHHHHHHHHHHHHHHHHHHHHHHHHHHH--TT-------

Sequence (151 aa):
MKESHVRSVVKGITWRMIGTADTIFLSWLFTESIEAALKIGFIELFTKILLFYLHERIWIKFHIGQHINVYVNDNSNIHYKDKHWRSLVKGISWRFFGTVDTIIISLLVTHQYSKAFAIGFTEVFTKVGLYYLHERVWMKIKWGKPIYVVS